Prot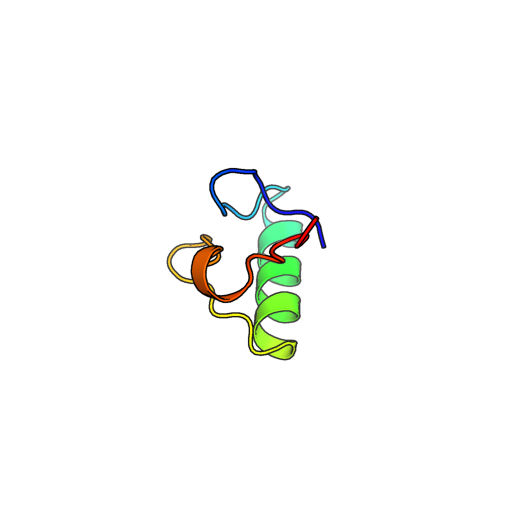ein AF-A0A8T4JGI0-F1 (afdb_m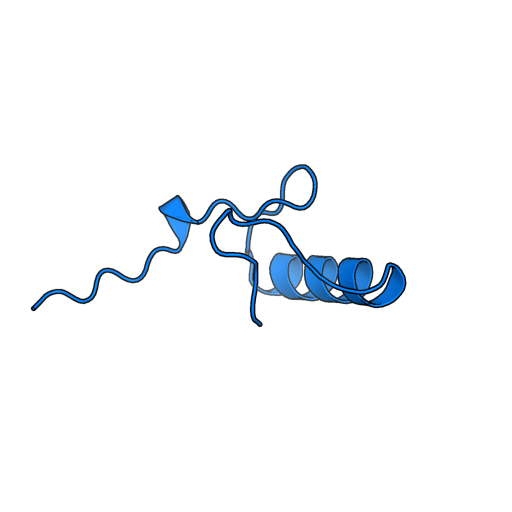onomer_lite)

Structure (mmCIF, N/CA/C/O backbone):
data_AF-A0A8T4JGI0-F1
#
_entry.id   AF-A0A8T4JGI0-F1
#
loop_
_atom_site.group_PDB
_atom_site.id
_atom_site.type_symbol
_atom_site.label_atom_id
_atom_site.label_alt_id
_atom_site.label_comp_id
_atom_site.label_asym_id
_atom_site.label_entity_id
_atom_site.label_seq_id
_atom_site.pdbx_PDB_ins_code
_atom_site.Cartn_x
_atom_site.Cartn_y
_atom_site.Cartn_z
_atom_site.occupancy
_atom_site.B_iso_or_equiv
_atom_site.auth_seq_id
_atom_site.auth_comp_id
_atom_site.auth_asym_id
_atom_site.auth_atom_id
_atom_site.pdbx_PDB_model_num
ATOM 1 N N . MET A 1 1 ? 4.578 3.655 6.052 1.00 62.88 1 MET A N 1
ATOM 2 C CA . MET A 1 1 ? 4.493 3.860 4.586 1.00 62.88 1 MET A CA 1
ATOM 3 C C . MET A 1 1 ? 3.290 4.750 4.289 1.00 62.88 1 MET A C 1
ATOM 5 O O . MET A 1 1 ? 2.246 4.494 4.863 1.00 62.88 1 MET A O 1
ATOM 9 N N . VAL A 1 2 ? 3.414 5.791 3.456 1.00 77.19 2 VAL A N 1
ATOM 10 C CA . VAL A 1 2 ? 2.287 6.700 3.148 1.00 77.19 2 VAL A CA 1
ATOM 11 C C . VAL A 1 2 ? 1.608 6.273 1.841 1.00 77.19 2 VAL A C 1
ATOM 13 O O . VAL A 1 2 ? 2.283 6.069 0.819 1.00 77.19 2 VAL A O 1
ATOM 16 N N . VAL A 1 3 ? 0.287 6.114 1.903 1.00 83.81 3 VAL A N 1
ATOM 17 C CA . VAL A 1 3 ? -0.625 5.898 0.769 1.00 83.81 3 VAL A CA 1
ATOM 18 C C . VAL A 1 3 ? -1.505 7.135 0.589 1.00 83.81 3 VAL A C 1
ATOM 20 O O . VAL A 1 3 ? -1.576 7.979 1.481 1.00 83.81 3 VAL A O 1
ATOM 23 N N . LEU A 1 4 ? -2.121 7.275 -0.583 1.00 83.00 4 LEU A N 1
ATOM 24 C CA . LEU A 1 4 ? -3.055 8.366 -0.847 1.00 83.00 4 LEU A CA 1
ATOM 25 C C . LEU A 1 4 ? -4.303 8.221 0.036 1.00 83.00 4 LEU A C 1
ATOM 27 O O . LEU A 1 4 ? -4.629 7.125 0.493 1.00 83.00 4 LEU A O 1
ATOM 31 N N . SER A 1 5 ? -5.009 9.327 0.269 1.00 83.19 5 SER A N 1
ATOM 32 C CA . SER A 1 5 ? -6.228 9.354 1.090 1.00 83.19 5 SER A CA 1
ATOM 33 C C . SER A 1 5 ? -7.366 8.492 0.528 1.00 83.19 5 SER A C 1
ATOM 35 O O . SER A 1 5 ? -8.263 8.115 1.273 1.00 83.19 5 SER A O 1
ATOM 37 N N . ASP A 1 6 ? -7.313 8.137 -0.759 1.00 81.69 6 ASP A N 1
ATOM 38 C CA . ASP A 1 6 ? -8.223 7.196 -1.423 1.00 81.69 6 ASP A CA 1
ATOM 39 C C . ASP A 1 6 ? -7.740 5.730 -1.364 1.00 81.69 6 ASP A C 1
ATOM 41 O O . ASP A 1 6 ? -8.301 4.855 -2.023 1.00 81.69 6 ASP A O 1
ATOM 45 N N . GLY A 1 7 ? -6.674 5.450 -0.609 1.00 83.38 7 GLY A N 1
ATOM 46 C CA . GLY A 1 7 ? -6.090 4.118 -0.450 1.00 83.38 7 GLY A CA 1
ATOM 47 C C . GLY A 1 7 ? -5.172 3.689 -1.594 1.00 83.38 7 GLY A C 1
ATOM 48 O O . GLY A 1 7 ? -4.568 2.615 -1.513 1.00 83.38 7 GLY A O 1
ATOM 49 N N . LYS A 1 8 ? -5.010 4.494 -2.653 1.00 86.19 8 LYS A N 1
ATOM 50 C CA . LYS A 1 8 ? -4.101 4.155 -3.755 1.00 86.19 8 LYS A CA 1
ATOM 51 C C . LYS A 1 8 ? -2.639 4.241 -3.334 1.00 86.19 8 LYS A C 1
ATOM 53 O O . LYS A 1 8 ? -2.199 5.137 -2.606 1.00 86.19 8 LYS A O 1
ATOM 58 N N . ILE A 1 9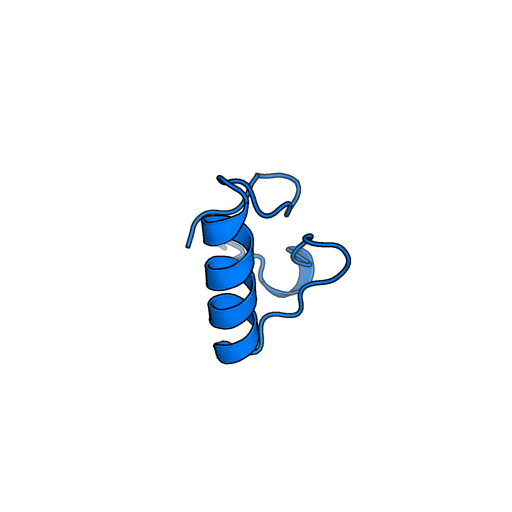 ? -1.842 3.331 -3.880 1.00 87.19 9 ILE A N 1
ATOM 59 C CA . ILE A 1 9 ? -0.392 3.337 -3.709 1.00 87.19 9 ILE A CA 1
ATOM 60 C C . ILE A 1 9 ? 0.219 4.315 -4.719 1.00 87.19 9 ILE A C 1
ATOM 62 O O . ILE A 1 9 ? 0.401 3.990 -5.888 1.00 87.19 9 ILE A O 1
ATOM 66 N N . GLY A 1 10 ? 0.544 5.524 -4.259 1.00 81.62 10 GLY A N 1
ATOM 67 C CA . GLY A 1 10 ? 1.270 6.522 -5.050 1.00 81.62 10 GLY A CA 1
ATOM 68 C C . GLY A 1 10 ? 2.791 6.298 -5.074 1.00 81.62 10 GLY A C 1
ATOM 69 O O . GLY A 1 10 ? 3.375 5.774 -4.112 1.00 81.62 10 GLY A O 1
ATOM 70 N N . GLY A 1 11 ? 3.440 6.742 -6.154 1.00 77.94 11 GLY A N 1
ATOM 71 C CA . GLY A 1 11 ? 4.895 6.713 -6.347 1.00 77.94 11 GLY A CA 1
ATOM 72 C C . GLY A 1 11 ? 5.302 6.435 -7.799 1.00 77.94 11 GLY A C 1
ATOM 73 O O . GLY A 1 11 ? 4.452 6.204 -8.652 1.00 77.94 11 GLY A O 1
ATOM 74 N N . TYR A 1 12 ? 6.609 6.442 -8.073 1.00 78.06 12 TYR A N 1
ATOM 75 C CA . TYR A 1 12 ? 7.169 5.989 -9.353 1.00 78.06 12 TYR A CA 1
ATOM 76 C C . TYR A 1 12 ? 7.078 4.456 -9.482 1.00 78.06 12 TYR A C 1
ATOM 78 O O . TYR A 1 12 ? 7.094 3.756 -8.468 1.00 78.06 12 TYR A O 1
ATOM 86 N N . SER A 1 13 ? 7.013 3.926 -10.707 1.00 77.75 13 SER A N 1
ATOM 87 C CA . SER A 1 13 ? 6.658 2.529 -11.021 1.00 77.75 13 SER A CA 1
ATOM 88 C C . SER A 1 13 ? 7.406 1.463 -10.202 1.00 77.75 13 SER A C 1
ATOM 90 O O . SER A 1 13 ? 6.773 0.581 -9.625 1.00 77.75 13 SER A O 1
ATOM 92 N N . ASP A 1 14 ? 8.734 1.561 -10.071 1.00 83.38 14 ASP A N 1
ATOM 93 C CA . ASP A 1 14 ? 9.533 0.610 -9.268 1.00 83.38 14 ASP A CA 1
ATOM 94 C C . ASP A 1 14 ? 9.242 0.729 -7.757 1.00 83.38 14 ASP A C 1
ATOM 96 O O . ASP A 1 14 ? 9.142 -0.261 -7.026 1.00 83.38 14 ASP A O 1
ATOM 100 N N . GLY A 1 15 ? 9.015 1.961 -7.292 1.00 84.88 15 GLY A N 1
ATOM 101 C CA . GLY A 1 15 ? 8.655 2.254 -5.907 1.00 84.88 15 GLY A CA 1
ATOM 102 C C . GLY A 1 15 ? 7.295 1.675 -5.520 1.00 84.88 15 GLY A C 1
ATOM 103 O O . GLY A 1 15 ? 7.132 1.212 -4.392 1.00 84.88 15 GLY A O 1
ATOM 104 N N . VAL A 1 16 ? 6.339 1.634 -6.454 1.00 86.38 16 VAL A N 1
ATOM 105 C CA . VAL A 1 16 ? 5.025 1.007 -6.243 1.00 86.38 16 VAL A CA 1
ATOM 106 C C . VAL A 1 16 ? 5.175 -0.499 -6.016 1.00 86.38 16 VAL A C 1
ATOM 108 O O . VAL A 1 16 ? 4.592 -1.028 -5.071 1.00 86.38 16 VAL A O 1
ATOM 111 N N . ILE A 1 17 ? 6.014 -1.187 -6.797 1.00 88.50 17 ILE A N 1
ATOM 112 C CA . ILE A 1 17 ? 6.247 -2.634 -6.646 1.00 88.50 17 ILE A CA 1
ATOM 113 C C . ILE A 1 17 ? 6.868 -2.951 -5.278 1.00 88.50 17 ILE A C 1
ATOM 115 O O . ILE A 1 17 ? 6.383 -3.835 -4.566 1.00 88.50 17 ILE A O 1
ATOM 119 N N . LYS A 1 18 ? 7.904 -2.204 -4.871 1.00 90.00 18 LYS A N 1
ATOM 120 C CA . LYS A 1 18 ? 8.533 -2.373 -3.547 1.00 90.00 18 LYS A CA 1
ATOM 121 C C . LYS A 1 18 ? 7.555 -2.090 -2.408 1.00 90.00 18 LYS A C 1
ATOM 123 O O . LYS A 1 18 ? 7.507 -2.863 -1.453 1.00 90.00 18 LYS A O 1
ATOM 128 N N . LYS A 1 19 ? 6.734 -1.041 -2.535 1.00 88.81 19 LYS A N 1
ATOM 129 C CA . LYS A 1 19 ? 5.666 -0.719 -1.576 1.00 88.81 19 LYS A CA 1
ATOM 130 C C . LYS A 1 19 ? 4.655 -1.859 -1.443 1.00 88.81 19 LYS A C 1
ATOM 132 O O . LYS A 1 19 ? 4.338 -2.252 -0.329 1.00 88.81 19 LYS A O 1
ATOM 137 N N . ILE A 1 20 ? 4.184 -2.428 -2.554 1.00 88.19 20 ILE A N 1
ATOM 138 C CA . ILE A 1 20 ? 3.240 -3.559 -2.534 1.00 88.19 20 ILE A CA 1
ATOM 139 C C . ILE A 1 20 ? 3.859 -4.774 -1.841 1.00 88.19 20 ILE A C 1
ATOM 141 O O . ILE A 1 20 ? 3.187 -5.439 -1.055 1.00 88.19 20 ILE A O 1
ATOM 145 N N . LYS A 1 21 ? 5.135 -5.067 -2.115 1.00 90.69 21 LYS A N 1
ATOM 146 C CA . LYS A 1 21 ? 5.842 -6.185 -1.482 1.00 90.69 21 LYS A CA 1
ATOM 147 C C . LYS A 1 21 ? 5.951 -5.998 0.033 1.00 90.69 21 LYS A C 1
ATOM 149 O O . LYS A 1 21 ? 5.708 -6.951 0.765 1.00 90.69 21 LYS A O 1
ATOM 154 N N . LEU A 1 22 ? 6.266 -4.782 0.482 1.00 89.94 22 LEU A N 1
ATOM 155 C CA . LEU A 1 22 ? 6.331 -4.439 1.903 1.00 89.94 22 LEU A CA 1
ATOM 156 C C . LEU A 1 22 ? 4.961 -4.592 2.577 1.00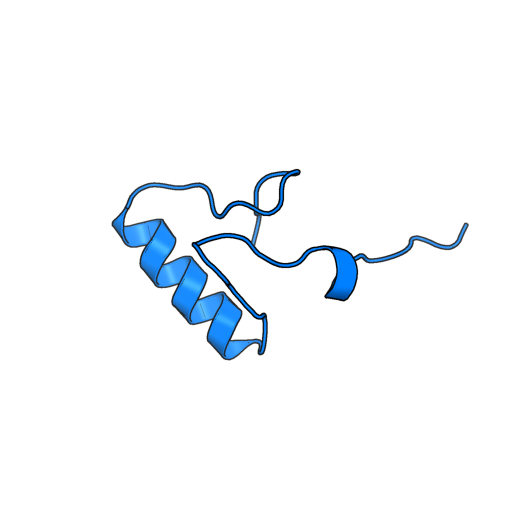 89.94 22 LEU A C 1
ATOM 158 O O . LEU A 1 22 ? 4.852 -5.323 3.550 1.00 89.94 22 LEU A O 1
ATOM 162 N N . LEU A 1 23 ? 3.907 -4.002 2.001 1.00 88.06 23 LEU A N 1
ATOM 163 C CA . LEU A 1 23 ? 2.538 -4.123 2.519 1.00 88.06 23 LEU A CA 1
ATOM 164 C C . LEU A 1 23 ? 2.104 -5.584 2.660 1.00 88.06 23 LEU A C 1
ATOM 166 O O . LEU A 1 23 ? 1.574 -5.984 3.689 1.00 88.06 23 LEU A O 1
ATOM 170 N N . ARG A 1 24 ? 2.373 -6.412 1.645 1.00 88.00 24 ARG A N 1
ATOM 171 C CA . ARG A 1 24 ? 2.047 -7.843 1.702 1.00 88.00 24 ARG A CA 1
ATOM 172 C C . ARG A 1 24 ? 2.831 -8.586 2.785 1.00 88.00 24 ARG A C 1
ATOM 174 O O . ARG A 1 24 ? 2.296 -9.532 3.348 1.00 88.00 24 ARG A O 1
ATOM 181 N N . SER A 1 25 ? 4.067 -8.170 3.067 1.00 91.12 25 SER A N 1
ATOM 182 C CA . SER A 1 25 ? 4.876 -8.728 4.159 1.00 91.12 25 SER A CA 1
ATOM 183 C C . SER A 1 25 ? 4.316 -8.391 5.543 1.00 91.12 25 SER A C 1
ATOM 185 O O . SER A 1 25 ? 4.612 -9.107 6.491 1.00 91.12 25 SER A O 1
ATOM 187 N N . GLU A 1 26 ? 3.529 -7.323 5.654 1.00 87.38 26 GLU A N 1
ATOM 188 C CA . GLU A 1 26 ? 2.843 -6.889 6.878 1.00 87.38 26 GLU A CA 1
ATOM 189 C C . GLU A 1 26 ? 1.385 -7.385 6.924 1.00 87.38 26 GLU A C 1
ATOM 191 O O . GLU A 1 26 ? 0.560 -6.847 7.656 1.00 87.38 26 GLU A O 1
ATOM 196 N N . GLU A 1 27 ? 1.037 -8.382 6.098 1.00 86.38 27 GLU A N 1
ATOM 197 C CA . GLU A 1 27 ? -0.324 -8.927 5.965 1.00 86.38 27 GLU A CA 1
ATOM 198 C C . GLU A 1 27 ? -1.376 -7.876 5.547 1.00 86.38 27 GLU A C 1
ATOM 200 O O . GLU A 1 27 ? -2.591 -8.045 5.728 1.00 86.38 27 GLU A O 1
ATOM 205 N N . ILE A 1 28 ? -0.920 -6.785 4.921 1.00 85.38 28 ILE A N 1
ATOM 206 C CA . ILE A 1 28 ? -1.784 -5.751 4.364 1.00 85.38 28 ILE A CA 1
ATOM 207 C C . ILE A 1 28 ? -2.259 -6.189 2.980 1.00 85.38 28 ILE A C 1
ATOM 209 O O . ILE A 1 28 ? -1.483 -6.374 2.036 1.00 85.38 28 ILE A O 1
ATOM 213 N N . VAL A 1 29 ? -3.575 -6.350 2.849 1.00 85.44 29 VAL A N 1
ATOM 214 C CA . VAL A 1 29 ? -4.202 -6.765 1.594 1.00 85.44 29 VAL A CA 1
ATOM 215 C C . VAL A 1 29 ? -4.208 -5.596 0.612 1.00 85.44 29 VAL A C 1
ATOM 217 O O . VAL A 1 29 ? -4.809 -4.554 0.863 1.00 85.44 29 VAL A O 1
ATOM 220 N N . VAL A 1 30 ? -3.577 -5.804 -0.546 1.00 85.19 30 VAL A N 1
ATOM 221 C CA . VAL A 1 30 ? -3.576 -4.858 -1.669 1.00 85.19 30 VAL A CA 1
ATOM 222 C C . VAL A 1 30 ? -4.315 -5.474 -2.853 1.00 85.19 30 VAL A C 1
ATOM 224 O O . VAL A 1 30 ? -3.882 -6.506 -3.376 1.00 85.19 30 VAL A O 1
ATOM 227 N N . LYS A 1 31 ? -5.392 -4.829 -3.313 1.00 84.81 31 LYS A N 1
ATOM 228 C CA . LYS A 1 31 ? -6.160 -5.217 -4.510 1.00 84.81 31 LYS A CA 1
ATOM 229 C C . LYS A 1 31 ? -6.122 -4.080 -5.526 1.00 84.81 31 LYS A C 1
ATOM 231 O O . LYS A 1 31 ? -6.430 -2.950 -5.181 1.00 84.81 31 LYS A O 1
ATOM 236 N N . ASN A 1 32 ? -5.727 -4.361 -6.769 1.00 84.81 32 ASN A N 1
ATOM 237 C CA . ASN A 1 32 ? -5.609 -3.356 -7.840 1.00 84.81 32 ASN A CA 1
ATOM 238 C C . ASN A 1 32 ? -4.809 -2.096 -7.438 1.00 84.81 32 ASN A C 1
ATOM 240 O O . ASN A 1 32 ? -5.188 -0.982 -7.780 1.00 84.81 32 ASN A O 1
ATOM 244 N N . ASN A 1 33 ? -3.707 -2.265 -6.695 1.00 83.31 33 ASN A N 1
ATOM 245 C CA . ASN A 1 33 ? -2.889 -1.170 -6.139 1.00 83.31 33 ASN A CA 1
ATOM 246 C C . ASN A 1 33 ? -3.633 -0.229 -5.172 1.00 83.31 33 ASN A C 1
ATOM 248 O O . ASN A 1 33 ? -3.181 0.891 -4.923 1.00 83.31 33 ASN A O 1
ATOM 252 N N . VAL A 1 34 ? -4.743 -0.697 -4.608 1.00 84.81 34 VAL A N 1
ATOM 253 C CA . VAL A 1 34 ? -5.517 -0.029 -3.565 1.00 84.81 34 VAL A CA 1
ATOM 254 C C . VAL A 1 34 ? -5.416 -0.850 -2.286 1.00 84.81 34 VAL A C 1
ATOM 256 O O . VAL A 1 34 ? -5.560 -2.078 -2.296 1.00 84.81 34 VAL A O 1
ATOM 259 N N . VAL A 1 35 ? -5.131 -0.164 -1.188 1.00 85.75 35 VAL A N 1
ATOM 260 C CA . VAL A 1 35 ? -5.204 -0.707 0.167 1.00 85.75 35 VAL A CA 1
ATOM 261 C C . VAL A 1 35 ? -6.625 -0.517 0.677 1.00 85.75 35 VAL A C 1
ATOM 263 O O . VAL A 1 35 ? -7.187 0.571 0.559 1.00 85.75 35 VAL A O 1
ATOM 266 N N . ASP A 1 36 ? -7.199 -1.563 1.263 1.00 81.56 36 ASP A N 1
ATOM 267 C CA . ASP A 1 36 ? -8.495 -1.454 1.929 1.00 81.56 36 ASP A CA 1
ATOM 268 C C . ASP A 1 36 ? -8.335 -0.739 3.272 1.00 81.56 36 ASP A C 1
ATOM 270 O O . ASP A 1 36 ? -8.060 -1.358 4.299 1.00 81.56 36 ASP A O 1
ATOM 274 N N . LEU A 1 37 ? -8.474 0.585 3.252 1.00 77.31 37 LEU A N 1
ATOM 275 C CA . LEU A 1 37 ? -8.278 1.411 4.436 1.00 77.31 37 LEU A CA 1
ATOM 276 C C . LEU A 1 37 ? -9.272 1.078 5.558 1.00 77.31 37 LEU A C 1
ATOM 278 O O . LEU A 1 37 ? -8.904 1.233 6.715 1.00 77.31 37 LEU A O 1
ATOM 282 N N . ASN A 1 38 ? -10.477 0.564 5.268 1.00 75.81 38 ASN A N 1
ATOM 283 C CA . ASN A 1 38 ? -11.485 0.250 6.298 1.00 75.81 38 ASN A CA 1
ATOM 284 C C . ASN A 1 38 ? -10.988 -0.783 7.307 1.00 75.81 38 ASN A C 1
ATOM 286 O O . ASN A 1 38 ? -11.311 -0.712 8.488 1.00 75.81 38 ASN A O 1
ATOM 290 N N . LYS A 1 39 ? -10.177 -1.735 6.841 1.00 71.69 39 LYS A N 1
ATOM 291 C CA . LYS A 1 39 ? -9.606 -2.785 7.685 1.00 71.69 39 LYS A CA 1
ATOM 292 C C . LYS A 1 39 ? -8.488 -2.269 8.600 1.00 71.69 39 LYS A C 1
ATOM 294 O O . LYS A 1 39 ? -8.200 -2.897 9.613 1.00 71.69 39 LYS A O 1
ATOM 299 N N . TYR A 1 40 ? -7.867 -1.145 8.244 1.00 70.62 40 TYR A N 1
ATOM 300 C CA . TYR A 1 40 ? -6.675 -0.613 8.910 1.00 70.62 40 TYR A CA 1
ATOM 301 C C . TYR A 1 40 ? -6.874 0.812 9.451 1.00 70.62 40 TYR A C 1
ATOM 303 O O . TYR A 1 40 ? -5.904 1.442 9.872 1.00 70.62 40 TYR A O 1
ATOM 311 N N .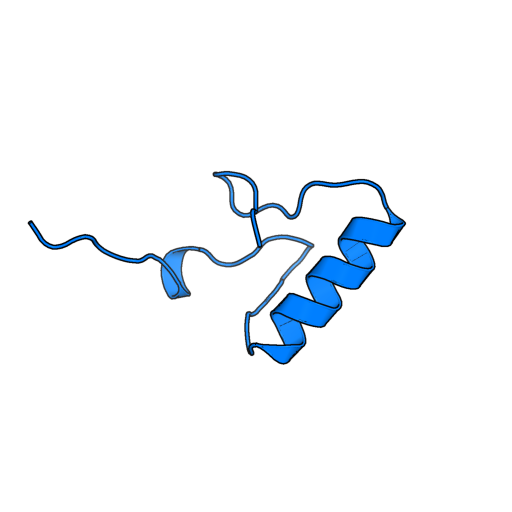 PHE A 1 41 ? -8.106 1.336 9.435 1.00 67.44 41 PHE A N 1
ATOM 312 C CA . PHE A 1 41 ? -8.414 2.655 9.978 1.00 67.44 41 PHE A CA 1
ATOM 313 C C . PHE A 1 41 ? -8.110 2.667 11.476 1.00 67.44 41 PHE A C 1
ATOM 315 O O . PHE A 1 41 ? -8.672 1.900 12.258 1.00 67.44 41 PHE A O 1
ATOM 322 N N . PHE A 1 42 ? -7.214 3.566 11.873 1.00 62.34 42 PHE A N 1
ATOM 323 C CA . PHE A 1 42 ? -6.975 3.873 13.271 1.00 62.34 42 PHE A CA 1
ATOM 324 C C . PHE A 1 42 ? -8.034 4.888 13.703 1.00 62.34 42 PHE A C 1
ATOM 326 O O . PHE A 1 42 ? -7.950 6.069 13.364 1.00 62.34 42 PHE A O 1
ATOM 333 N N . TYR A 1 43 ? -9.067 4.424 14.403 1.00 59.94 43 TYR A N 1
ATOM 334 C CA . TYR A 1 43 ? -10.017 5.321 15.051 1.00 59.94 43 TYR A CA 1
ATOM 335 C C . TYR A 1 43 ? -9.318 5.952 16.258 1.00 59.94 43 TYR A C 1
ATOM 337 O O . TYR A 1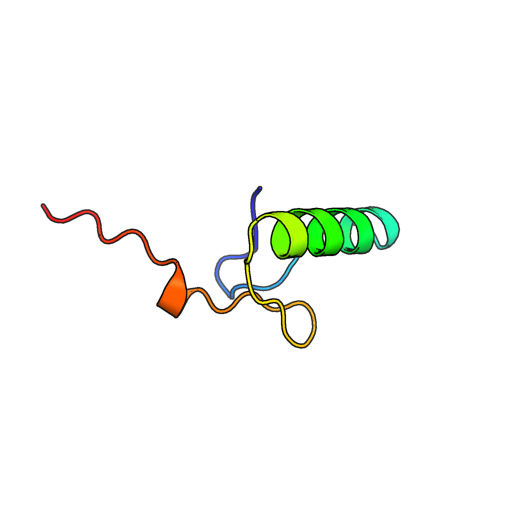 43 ? -9.083 5.291 17.269 1.00 59.94 43 TYR A O 1
ATOM 345 N N . LEU A 1 44 ? -8.960 7.234 16.145 1.00 50.50 44 LEU A N 1
ATOM 346 C CA . LEU A 1 44 ? -8.656 8.067 17.307 1.00 50.50 44 LEU A CA 1
ATOM 347 C C . LEU A 1 44 ? -9.964 8.235 18.088 1.00 50.50 44 LEU A C 1
ATOM 349 O O . LEU A 1 44 ? -10.767 9.111 17.780 1.00 50.50 44 LEU A O 1
ATOM 353 N N . ASN A 1 45 ? -10.202 7.341 19.048 1.00 45.56 45 ASN A N 1
ATOM 354 C CA . ASN A 1 45 ? -11.254 7.524 20.040 1.00 45.56 45 ASN A CA 1
ATOM 355 C C . ASN A 1 45 ? -10.844 8.709 20.926 1.00 45.56 45 ASN A C 1
ATOM 357 O O . ASN A 1 45 ? -9.882 8.593 21.687 1.00 45.56 45 ASN A O 1
ATOM 361 N N . TYR A 1 46 ? -11.532 9.839 20.759 1.00 46.66 46 TYR A N 1
ATOM 362 C CA . TYR A 1 46 ? -11.484 11.004 21.646 1.00 46.66 46 TYR A CA 1
ATOM 363 C C . TYR A 1 46 ? -12.622 10.938 22.661 1.00 46.66 46 TYR A C 1
ATOM 365 O O . TYR A 1 46 ? -13.722 10.485 22.267 1.00 46.66 46 TYR A O 1
#

Secondary structure (DSSP, 8-state):
----TTSB--S-HHHHHHHHHHHHHTT--EETTEE-HHHH------

Sequence (46 aa):
MVVLSDGKIGGYSDGVIKKIKLLRSEEIVVKNNVVDLNKYFFYLNY

Radius of gyration: 11.15 Å; chains: 1; bounding box: 21×20×33 Å

pLDDT: mean 79.66, std 11.25, range [45.56, 91.12]

Foldseek 3Di:
DDADPQQARDDPPVVLVVVVVVCVVVVFDADPRGTPVVVVPDPPDD